Protein AF-A0A150NGN3-F1 (afdb_monomer_lite)

Radius of gyration: 17.29 Å; chains: 1; bounding box: 46×34×40 Å

Secondary structure (DSSP, 8-state):
---SEETTEE-PPP----SS-EEEEEEETTTTT-HHHHS--TTSS--TTGGGSEEEEEEEETTSTTS-SS--SS-EEEEES-SSSS---HHHHHHHHHHHHHHTT-EE-SSTTS--EEHHHHHHHGGG-

Foldseek 3Di:
DPDCDDPPHGDDDDDDPDVWDKDKDKDQPQVVPDVVSVPDDCVPPPNPCVLVRIKMWMWTACCHPPHPVPGDDGDIDIDIPDPDDDDPPVLVVLVVVLVVCVVVVHWDDDDPPPDTHGSVRSVVVSVVD

Organism: Streptococcus mitis (NCBI:txid28037)

Structure (mmCIF, N/CA/C/O backbone):
data_AF-A0A150NGN3-F1
#
_entry.id   AF-A0A150NGN3-F1
#
loop_
_atom_site.group_PDB
_atom_site.id
_atom_site.type_symbol
_atom_site.label_atom_id
_atom_site.label_alt_id
_atom_site.label_comp_id
_atom_site.label_asym_id
_atom_site.label_entity_id
_atom_site.label_seq_id
_atom_site.pdbx_PDB_ins_code
_atom_site.Cartn_x
_atom_site.Cartn_y
_atom_site.Cartn_z
_atom_site.occupancy
_atom_site.B_iso_or_equiv
_atom_site.auth_seq_id
_atom_site.auth_comp_id
_atom_site.auth_asym_id
_atom_site.auth_atom_id
_atom_site.pdbx_PDB_model_num
ATOM 1 N N . MET A 1 1 ? -12.526 -4.392 -7.749 1.00 45.41 1 MET A N 1
ATOM 2 C CA . MET A 1 1 ? -11.584 -5.305 -8.458 1.00 45.41 1 MET A CA 1
ATOM 3 C C . MET A 1 1 ? -11.601 -5.003 -9.957 1.00 45.41 1 MET A C 1
ATOM 5 O O . MET A 1 1 ? -12.691 -4.904 -10.506 1.00 45.41 1 MET A O 1
ATOM 9 N N . TRP A 1 2 ? -10.451 -4.779 -10.606 1.00 51.84 2 TRP A N 1
ATOM 10 C CA . TRP A 1 2 ? -10.431 -4.149 -11.940 1.00 51.84 2 TRP A CA 1
ATOM 11 C C . TRP A 1 2 ? -10.763 -5.089 -13.111 1.00 51.84 2 TRP A C 1
ATOM 13 O O . TRP A 1 2 ? -11.309 -4.604 -14.093 1.00 51.84 2 TRP A O 1
ATOM 23 N N . PHE A 1 3 ? -10.581 -6.412 -13.002 1.00 43.84 3 PHE A N 1
ATOM 24 C CA . PHE A 1 3 ? -11.083 -7.375 -14.000 1.00 43.84 3 PHE A CA 1
ATOM 25 C C . PHE A 1 3 ? -11.361 -8.725 -13.324 1.00 43.84 3 PHE A C 1
ATOM 27 O O . PHE A 1 3 ? -10.525 -9.194 -12.556 1.00 43.84 3 PHE A O 1
ATOM 34 N N . LYS A 1 4 ? -12.514 -9.349 -13.601 1.00 54.94 4 LYS A N 1
ATOM 35 C CA . LYS A 1 4 ? -12.821 -10.726 -13.155 1.00 54.94 4 LYS A CA 1
ATOM 36 C C . LYS A 1 4 ? -12.077 -11.781 -13.983 1.00 54.94 4 LYS A C 1
ATOM 38 O O . LYS A 1 4 ? -11.834 -12.888 -13.518 1.00 54.94 4 LYS A O 1
ATOM 43 N N . GLU A 1 5 ? -11.687 -11.413 -15.201 1.00 66.31 5 GLU A N 1
ATOM 44 C CA . GLU A 1 5 ? -11.087 -12.308 -16.182 1.00 66.31 5 GLU A CA 1
ATOM 45 C C . GLU A 1 5 ? -9.992 -11.591 -16.977 1.00 66.31 5 GLU A C 1
ATOM 47 O O . GLU A 1 5 ? -10.079 -10.389 -17.247 1.00 66.31 5 GLU A O 1
ATOM 52 N N . ARG A 1 6 ? -8.981 -12.345 -17.418 1.00 51.44 6 ARG A N 1
ATOM 53 C CA . ARG A 1 6 ? -7.987 -11.900 -18.403 1.00 51.44 6 ARG A CA 1
ATOM 54 C C . ARG A 1 6 ? -7.979 -12.887 -19.564 1.00 51.44 6 ARG A C 1
ATOM 56 O O . ARG A 1 6 ? -7.619 -14.043 -19.388 1.00 51.44 6 ARG A O 1
ATOM 63 N N . LYS A 1 7 ? -8.347 -12.415 -20.762 1.00 73.44 7 LYS A N 1
ATOM 64 C CA . LYS A 1 7 ? -8.456 -13.240 -21.985 1.00 73.44 7 LYS A CA 1
ATOM 65 C C . LYS A 1 7 ? -9.403 -14.448 -21.829 1.00 73.44 7 LYS A C 1
ATOM 67 O O . LYS A 1 7 ? -9.096 -15.529 -22.315 1.00 73.44 7 LYS A O 1
ATOM 72 N N . GLY A 1 8 ? -10.537 -14.259 -21.148 1.00 69.69 8 GLY A N 1
ATOM 73 C CA . GLY A 1 8 ? -11.545 -15.310 -20.940 1.00 69.69 8 GLY A CA 1
ATOM 74 C C . GLY A 1 8 ? -11.164 -16.365 -19.897 1.00 69.69 8 GLY A C 1
ATOM 75 O O . GLY A 1 8 ? -11.798 -17.412 -19.833 1.00 69.69 8 GLY A O 1
ATOM 76 N N . VAL A 1 9 ? -10.119 -16.111 -19.104 1.00 59.94 9 VAL A N 1
ATOM 77 C CA . VAL A 1 9 ? -9.725 -16.957 -17.975 1.00 59.94 9 VAL A CA 1
ATOM 78 C C . VAL A 1 9 ? -9.975 -16.189 -16.686 1.00 59.94 9 VAL A C 1
ATOM 80 O O . VAL A 1 9 ? -9.487 -15.064 -16.534 1.00 59.94 9 VAL A O 1
ATOM 83 N N . GLU A 1 10 ? -10.727 -16.799 -15.772 1.00 60.19 10 GLU A N 1
ATOM 84 C CA . GLU A 1 10 ? -10.956 -16.279 -14.426 1.00 60.19 10 GLU A CA 1
ATOM 85 C C . GLU A 1 10 ? -9.625 -16.174 -13.677 1.00 60.19 10 GLU A C 1
ATOM 87 O O . GLU A 1 10 ? -8.794 -17.087 -13.697 1.00 60.19 10 GLU A O 1
ATOM 92 N N . VAL A 1 11 ? -9.385 -15.024 -13.051 1.00 54.91 11 VAL A N 1
ATOM 93 C CA . VAL A 1 11 ? -8.135 -14.789 -12.327 1.00 54.91 11 VAL A CA 1
ATOM 94 C C . VAL A 1 11 ? -8.184 -15.571 -11.013 1.00 54.91 11 VAL A C 1
ATOM 96 O O . VAL A 1 11 ? -8.764 -15.118 -10.031 1.00 54.91 11 VAL A O 1
ATOM 99 N N . GLY A 1 12 ? -7.587 -16.765 -10.997 1.00 42.22 12 GLY A N 1
ATOM 100 C CA . GLY A 1 12 ? -7.428 -17.563 -9.784 1.00 42.22 12 GLY A CA 1
ATOM 101 C C . GLY A 1 12 ? -6.402 -16.931 -8.843 1.00 42.22 12 GLY A C 1
ATOM 102 O O . GLY A 1 12 ? -5.244 -16.747 -9.219 1.00 42.22 12 GLY A O 1
ATOM 103 N N . PHE A 1 13 ? -6.809 -16.613 -7.614 1.00 49.72 13 PHE A N 1
ATOM 104 C CA . PHE A 1 13 ? -5.895 -16.165 -6.565 1.00 49.72 13 PHE A CA 1
ATOM 105 C C . PHE A 1 13 ? -5.479 -17.355 -5.700 1.00 49.72 13 PHE A C 1
ATOM 107 O O . PHE A 1 13 ? -6.312 -17.990 -5.060 1.00 49.72 13 PHE A O 1
ATOM 114 N N . SER A 1 14 ? -4.180 -17.631 -5.635 1.00 37.62 14 SER A N 1
ATOM 115 C CA . SER A 1 14 ? -3.594 -18.423 -4.555 1.00 37.62 14 SER A CA 1
ATOM 116 C C . SER A 1 14 ? -3.147 -17.467 -3.451 1.00 37.62 14 SER A C 1
ATOM 118 O O . SER A 1 14 ? -2.255 -16.652 -3.687 1.00 37.62 14 SER A O 1
ATOM 120 N N . TYR A 1 15 ? -3.739 -17.554 -2.259 1.00 44.91 15 TYR A N 1
ATOM 121 C CA . TYR A 1 15 ? -3.248 -16.849 -1.075 1.00 44.91 15 TYR A CA 1
ATOM 122 C C . TYR A 1 15 ? -2.724 -17.871 -0.062 1.00 44.91 15 TYR A C 1
ATOM 124 O O . TYR A 1 15 ? -3.423 -18.808 0.315 1.00 44.91 15 TYR A O 1
ATOM 132 N N . ALA A 1 16 ? -1.474 -17.705 0.364 1.00 36.50 16 ALA A N 1
ATOM 133 C CA . ALA A 1 16 ? -0.959 -18.356 1.559 1.00 36.50 16 ALA A CA 1
ATOM 134 C C . ALA A 1 16 ? -1.145 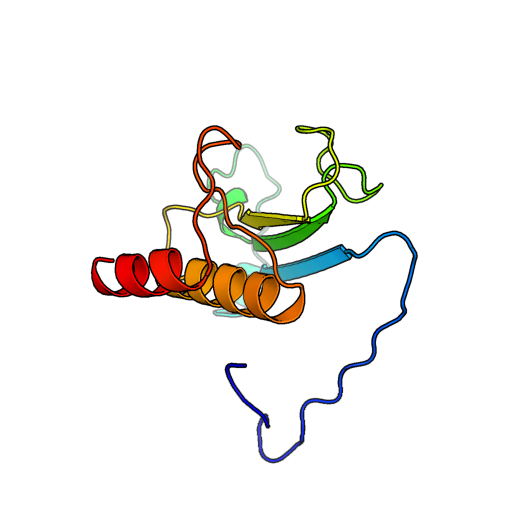-17.360 2.705 1.00 36.50 16 ALA A C 1
ATOM 136 O O . ALA A 1 16 ? -0.554 -16.281 2.685 1.00 36.50 16 ALA A O 1
ATOM 137 N N . PHE A 1 17 ? -2.014 -17.687 3.660 1.00 40.53 17 PHE A N 1
ATOM 138 C CA . PHE A 1 17 ? -2.207 -16.873 4.856 1.00 40.53 17 PHE A CA 1
ATOM 139 C C . PHE A 1 17 ? -1.003 -17.103 5.773 1.00 40.53 17 PHE A C 1
ATOM 141 O O . PHE A 1 17 ? -0.987 -18.031 6.575 1.00 40.53 17 PHE A O 1
ATOM 148 N N . ASN A 1 18 ? 0.055 -16.324 5.568 1.00 49.75 18 ASN A N 1
ATOM 149 C CA . ASN A 1 18 ? 1.137 -16.212 6.533 1.00 49.75 18 ASN A CA 1
ATOM 150 C C . ASN A 1 18 ? 0.752 -15.101 7.519 1.00 49.75 18 ASN A C 1
ATOM 152 O O . ASN A 1 18 ? 0.134 -14.119 7.109 1.00 49.75 18 ASN A O 1
ATOM 156 N N . GLU A 1 19 ? 1.109 -15.233 8.798 1.00 56.03 19 GLU A N 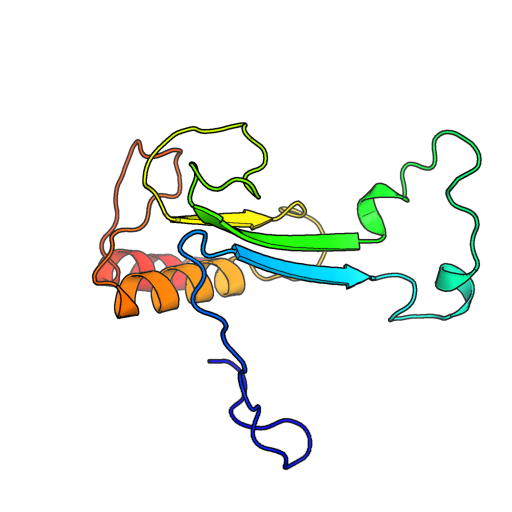1
ATOM 157 C CA . GLU A 1 19 ? 0.808 -14.222 9.834 1.00 56.03 19 GLU A CA 1
ATOM 158 C C . GLU A 1 19 ? 1.382 -12.832 9.479 1.00 56.03 19 GLU A C 1
ATOM 160 O O . GLU A 1 19 ? 0.894 -11.808 9.952 1.00 56.03 19 GLU A O 1
ATOM 165 N N . ASN A 1 20 ? 2.347 -12.796 8.554 1.00 64.19 20 ASN A N 1
ATOM 166 C CA . ASN A 1 20 ? 2.885 -11.597 7.924 1.00 64.19 20 ASN A CA 1
ATOM 167 C C . ASN A 1 20 ? 2.269 -11.413 6.527 1.00 64.19 20 ASN A C 1
ATOM 169 O O . ASN A 1 20 ? 2.775 -11.929 5.528 1.00 64.19 20 ASN A O 1
ATOM 173 N N . PHE A 1 21 ? 1.148 -10.695 6.445 1.00 70.88 21 PHE A N 1
ATOM 174 C CA . PHE A 1 21 ? 0.549 -10.340 5.158 1.00 70.88 21 PHE A CA 1
ATOM 175 C C . PHE A 1 21 ? 1.456 -9.362 4.392 1.00 70.88 21 PHE A C 1
ATOM 177 O O . PHE A 1 21 ? 1.707 -8.242 4.848 1.00 70.88 21 PHE A O 1
ATOM 184 N N . TYR A 1 22 ? 1.916 -9.789 3.213 1.00 77.81 22 TYR A N 1
ATOM 185 C CA . TYR A 1 22 ? 2.747 -8.999 2.307 1.00 77.81 22 TYR A CA 1
ATOM 186 C C . TYR A 1 22 ? 2.324 -9.216 0.853 1.00 77.81 22 TYR A C 1
ATOM 188 O O . TYR A 1 22 ? 2.327 -10.339 0.345 1.00 77.81 22 TYR A O 1
ATOM 196 N N . LEU A 1 23 ? 2.005 -8.125 0.162 1.00 80.88 23 LEU A N 1
ATOM 197 C CA . LEU A 1 23 ? 1.818 -8.091 -1.284 1.00 80.88 23 LEU A CA 1
ATOM 198 C C . LEU A 1 23 ? 2.806 -7.091 -1.882 1.00 80.88 23 LEU A C 1
ATOM 200 O O . LEU A 1 23 ? 2.850 -5.939 -1.459 1.00 80.88 23 LEU A O 1
ATOM 204 N N . SER A 1 24 ? 3.556 -7.513 -2.900 1.00 81.19 24 SER A N 1
ATOM 205 C CA . SER A 1 24 ? 4.450 -6.646 -3.670 1.00 81.19 24 SER A CA 1
ATOM 206 C C . SER A 1 24 ? 4.234 -6.840 -5.157 1.00 81.19 24 SER A C 1
ATOM 208 O O . SER A 1 24 ? 4.306 -7.954 -5.676 1.00 81.19 24 SER A O 1
ATOM 210 N N . LEU A 1 25 ? 3.966 -5.739 -5.846 1.00 76.38 25 LEU A N 1
ATOM 211 C CA . LEU A 1 25 ? 3.834 -5.681 -7.290 1.00 76.38 25 LEU 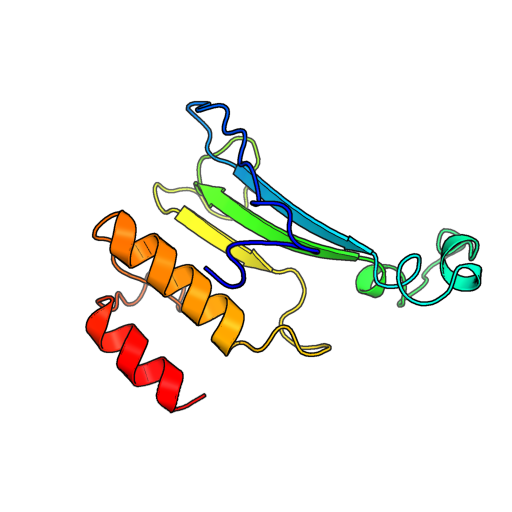A CA 1
ATOM 212 C C . LEU A 1 25 ? 4.994 -4.857 -7.833 1.00 76.38 25 LEU A C 1
ATOM 214 O O . LEU A 1 25 ? 5.191 -3.716 -7.421 1.00 76.38 25 LEU A O 1
ATOM 218 N N . THR A 1 26 ? 5.750 -5.437 -8.762 1.00 74.94 26 THR A N 1
ATOM 219 C CA . THR A 1 26 ? 6.819 -4.742 -9.484 1.00 74.94 26 THR A CA 1
ATOM 220 C C . THR A 1 26 ? 6.440 -4.618 -10.952 1.00 74.94 26 THR A C 1
ATOM 222 O O . THR A 1 26 ? 6.253 -5.632 -11.626 1.00 74.94 26 THR A O 1
ATOM 225 N N . LEU A 1 27 ? 6.375 -3.394 -11.467 1.00 71.38 27 LEU A N 1
ATOM 226 C CA . LEU A 1 27 ? 6.297 -3.128 -12.898 1.00 71.38 27 LEU A CA 1
ATOM 227 C C . LEU A 1 27 ? 7.696 -2.807 -13.425 1.00 71.38 27 LEU A C 1
ATOM 229 O O . LEU A 1 27 ? 8.274 -1.777 -13.081 1.00 71.38 27 LEU A O 1
ATOM 233 N N . ASP A 1 28 ? 8.243 -3.671 -14.279 1.00 71.69 28 ASP A N 1
ATOM 234 C CA . ASP A 1 28 ? 9.476 -3.381 -15.014 1.00 71.69 28 ASP A CA 1
ATOM 235 C C . ASP A 1 28 ? 9.126 -2.602 -16.290 1.00 71.69 28 ASP A C 1
ATOM 237 O O . ASP A 1 28 ? 8.703 -3.173 -17.297 1.00 71.69 28 ASP A O 1
ATOM 241 N N . LYS A 1 29 ? 9.266 -1.274 -16.237 1.00 65.88 29 LYS A N 1
ATOM 242 C CA . LYS A 1 29 ? 8.843 -0.366 -17.317 1.00 65.88 29 LYS A CA 1
ATOM 243 C C . LYS A 1 29 ? 9.666 -0.513 -18.590 1.00 65.88 29 LYS A C 1
ATOM 245 O O . LYS A 1 29 ? 9.228 -0.108 -19.661 1.00 65.88 29 LYS A O 1
ATOM 250 N N . PHE A 1 30 ? 10.872 -1.047 -18.469 1.00 69.50 30 PHE A N 1
ATOM 251 C CA . PHE A 1 30 ? 11.843 -1.070 -19.551 1.00 69.50 30 PHE A CA 1
ATOM 252 C C . PHE A 1 30 ? 11.718 -2.364 -20.345 1.00 69.50 30 PHE A C 1
ATOM 254 O O . PHE A 1 30 ? 11.490 -2.321 -21.549 1.00 69.50 30 PHE A O 1
ATOM 261 N N . SER A 1 31 ? 11.748 -3.511 -19.669 1.00 63.38 31 SER A N 1
ATOM 262 C CA . SER A 1 31 ? 11.564 -4.810 -20.327 1.00 63.38 31 SER A CA 1
ATOM 263 C C . SER A 1 31 ? 10.146 -5.036 -20.864 1.00 63.38 31 SER A C 1
ATOM 265 O O . SER A 1 31 ? 9.982 -5.814 -21.798 1.00 63.38 31 SER A O 1
ATOM 267 N N . SER A 1 32 ? 9.131 -4.352 -20.318 1.00 61.78 32 SER A N 1
ATOM 268 C CA . SER A 1 32 ? 7.733 -4.525 -20.748 1.00 61.78 32 SER A CA 1
ATOM 269 C C . SER A 1 32 ? 7.349 -3.710 -21.988 1.00 61.78 32 SER A C 1
ATOM 271 O O . SER A 1 32 ? 6.384 -4.066 -22.660 1.00 61.78 32 SER A O 1
ATOM 273 N N . ASN A 1 33 ? 8.073 -2.624 -22.287 1.00 59.09 33 ASN A N 1
ATOM 274 C CA . ASN A 1 33 ? 7.727 -1.712 -23.383 1.00 59.09 33 ASN A CA 1
ATOM 275 C C . ASN A 1 33 ? 8.641 -1.864 -24.605 1.00 59.09 33 ASN A C 1
ATOM 277 O O . ASN A 1 33 ? 8.176 -1.641 -25.720 1.00 59.09 33 ASN A O 1
ATOM 281 N N . ASP A 1 34 ? 9.918 -2.222 -24.415 1.00 59.97 34 ASP A N 1
ATOM 282 C CA . ASP A 1 34 ? 10.869 -2.428 -25.512 1.00 59.97 34 ASP A CA 1
ATOM 283 C C . ASP A 1 34 ? 12.094 -3.232 -25.029 1.00 59.97 34 ASP A C 1
ATOM 285 O O . ASP A 1 34 ? 12.847 -2.806 -24.150 1.00 59.97 34 ASP A O 1
ATOM 289 N N . GLU A 1 35 ? 12.305 -4.407 -25.631 1.00 63.78 35 GLU A N 1
ATOM 290 C CA . GLU A 1 35 ? 13.342 -5.382 -25.258 1.00 63.78 35 GLU A CA 1
ATOM 291 C C . GLU A 1 35 ? 14.763 -4.794 -25.239 1.00 63.78 35 GLU A C 1
ATOM 293 O O . GLU A 1 35 ? 15.614 -5.250 -24.468 1.00 63.78 35 GLU A O 1
ATOM 298 N N . ARG A 1 36 ? 15.023 -3.731 -26.013 1.00 61.78 36 ARG A N 1
ATOM 299 C CA . ARG A 1 36 ? 16.323 -3.041 -26.034 1.00 61.78 36 ARG A CA 1
ATOM 300 C C . ARG A 1 36 ? 16.662 -2.424 -24.678 1.00 61.78 36 ARG A C 1
ATOM 302 O O . ARG A 1 36 ? 17.826 -2.433 -24.282 1.00 61.78 36 ARG A O 1
ATOM 309 N N . TRP A 1 37 ? 15.661 -1.956 -23.931 1.00 61.06 37 TRP A N 1
ATOM 310 C CA . TRP A 1 37 ? 15.851 -1.437 -22.572 1.00 61.06 37 TRP A CA 1
ATOM 311 C C . TRP A 1 37 ? 16.029 -2.551 -21.536 1.00 61.06 37 TRP A C 1
ATOM 313 O O . TRP A 1 37 ? 16.595 -2.315 -20.469 1.00 61.06 37 TRP A O 1
ATOM 323 N N . GLY A 1 38 ? 15.590 -3.776 -21.836 1.00 59.94 38 GLY A N 1
ATOM 324 C CA . GLY A 1 38 ? 15.881 -4.956 -21.018 1.00 59.94 38 GLY A CA 1
ATOM 325 C C . GLY A 1 38 ? 17.374 -5.303 -20.991 1.00 59.94 38 GLY A C 1
ATOM 326 O O . GLY A 1 38 ? 17.873 -5.750 -19.958 1.00 59.94 38 GLY A O 1
ATOM 327 N N . MET A 1 39 ? 18.078 -5.025 -22.096 1.00 63.00 39 MET A N 1
ATOM 328 C CA . MET A 1 39 ? 19.495 -5.348 -22.320 1.00 63.00 39 MET A CA 1
ATOM 329 C C . MET A 1 39 ? 20.459 -4.188 -22.033 1.00 63.00 39 MET A C 1
ATOM 331 O O . MET A 1 39 ? 21.674 -4.381 -22.055 1.00 63.00 39 MET A O 1
ATOM 335 N N . ALA A 1 40 ? 19.943 -2.987 -21.772 1.00 60.28 40 ALA A N 1
ATOM 336 C CA . ALA A 1 40 ? 20.764 -1.835 -21.421 1.00 60.28 40 ALA A CA 1
ATOM 337 C C . ALA A 1 40 ? 21.395 -2.017 -20.024 1.00 60.28 40 ALA A C 1
ATOM 339 O O . ALA A 1 40 ? 20.706 -2.296 -19.036 1.00 60.28 40 ALA A O 1
ATOM 340 N N . ASP A 1 41 ? 22.723 -1.877 -19.945 1.00 57.22 41 ASP A N 1
ATOM 341 C CA . ASP A 1 41 ? 23.482 -2.031 -18.703 1.00 57.22 41 ASP A CA 1
ATOM 342 C C . ASP A 1 41 ? 23.487 -0.732 -17.886 1.00 57.22 41 ASP A C 1
ATOM 344 O O . ASP A 1 41 ? 24.434 0.051 -17.902 1.00 57.22 41 ASP A O 1
ATOM 348 N N . PHE A 1 42 ? 22.412 -0.516 -17.128 1.00 60.00 42 PHE A N 1
ATOM 349 C CA . PHE A 1 42 ? 22.288 0.617 -16.198 1.00 60.00 42 PHE A CA 1
ATOM 350 C C . PHE A 1 42 ? 23.211 0.502 -14.967 1.00 60.00 42 PHE A C 1
ATOM 352 O O . PHE A 1 42 ? 23.109 1.310 -14.044 1.00 60.00 42 PHE A O 1
ATOM 359 N N . ARG A 1 43 ? 24.072 -0.529 -14.883 1.00 53.50 43 ARG A N 1
ATOM 360 C CA . ARG A 1 43 ? 24.980 -0.737 -13.740 1.00 53.50 43 ARG A CA 1
ATOM 361 C C . ARG A 1 43 ? 26.264 0.084 -13.851 1.00 53.50 43 ARG A C 1
ATOM 363 O O . ARG A 1 43 ? 26.979 0.208 -12.856 1.00 53.50 43 ARG A O 1
ATOM 370 N N . ILE A 1 44 ? 26.560 0.675 -15.009 1.00 47.41 44 ILE A N 1
ATOM 371 C CA . ILE A 1 44 ? 27.773 1.475 -15.194 1.00 47.41 44 ILE A CA 1
ATOM 372 C C . ILE A 1 44 ? 27.518 2.916 -14.730 1.00 47.41 44 ILE A C 1
ATOM 374 O O . ILE A 1 44 ? 27.125 3.775 -15.504 1.00 47.41 44 ILE A O 1
ATOM 378 N N . GLY A 1 45 ? 27.771 3.161 -13.439 1.00 52.75 45 GLY A N 1
ATOM 379 C CA . GLY A 1 45 ? 28.099 4.476 -12.875 1.00 52.75 45 GLY A CA 1
ATOM 380 C C . GLY A 1 45 ? 27.024 5.565 -12.976 1.00 52.75 45 GLY A C 1
ATOM 381 O O . GLY A 1 45 ? 26.951 6.284 -13.963 1.00 52.75 45 GLY A O 1
ATOM 382 N N . LYS A 1 46 ? 26.297 5.803 -11.872 1.00 55.06 46 LYS A N 1
ATOM 383 C CA . LYS A 1 46 ? 25.419 6.981 -11.687 1.00 55.06 46 LYS A CA 1
ATOM 384 C C . LYS A 1 46 ? 24.331 7.137 -12.759 1.00 55.06 46 LYS A C 1
ATOM 386 O O . LYS A 1 46 ? 24.005 8.254 -13.154 1.00 55.06 46 LYS A O 1
ATOM 391 N N . ASP A 1 47 ? 23.717 6.043 -13.191 1.00 58.25 47 ASP A N 1
ATOM 392 C CA . ASP A 1 47 ? 22.584 6.178 -14.095 1.00 58.25 47 ASP A CA 1
ATOM 393 C C . ASP A 1 47 ? 21.342 6.656 -13.324 1.00 58.25 47 ASP A C 1
ATOM 395 O O . ASP A 1 47 ? 20.691 5.895 -12.600 1.00 58.25 47 ASP A O 1
ATOM 399 N N . SER A 1 48 ? 21.026 7.948 -13.454 1.00 59.16 48 SER A N 1
ATOM 400 C CA . SER A 1 48 ? 19.850 8.588 -12.852 1.00 59.16 48 SER A CA 1
ATOM 401 C C . SER A 1 48 ? 18.536 7.945 -13.295 1.00 59.16 48 SER A C 1
ATOM 403 O O . SER A 1 48 ? 17.503 8.195 -12.681 1.00 59.16 48 SER A O 1
ATOM 405 N N . TRP A 1 49 ? 18.568 7.126 -14.353 1.00 59.16 49 TRP A N 1
ATOM 406 C CA . TRP A 1 49 ? 17.398 6.469 -14.915 1.00 59.16 49 TRP A CA 1
ATOM 407 C C . TRP A 1 49 ? 17.114 5.082 -14.329 1.00 59.16 49 TRP A C 1
ATOM 409 O O . TRP A 1 49 ? 16.006 4.571 -14.492 1.00 59.16 49 TRP A O 1
ATOM 419 N N . ALA A 1 50 ? 18.056 4.487 -13.587 1.00 62.22 50 ALA A N 1
ATOM 420 C CA . ALA A 1 50 ? 17.869 3.173 -12.965 1.00 62.22 50 ALA A CA 1
ATOM 421 C C . ALA A 1 50 ? 16.714 3.155 -11.944 1.00 62.22 50 ALA A C 1
ATOM 423 O O . ALA A 1 50 ? 16.007 2.153 -11.824 1.00 62.22 50 ALA A O 1
ATOM 424 N N . THR A 1 51 ? 16.472 4.272 -11.251 1.00 59.25 51 THR A N 1
ATOM 425 C CA . THR A 1 51 ? 15.333 4.447 -10.332 1.00 59.25 51 THR A CA 1
ATOM 426 C C . THR A 1 51 ? 13.989 4.440 -11.054 1.00 59.25 51 THR A C 1
ATOM 428 O O . THR A 1 51 ? 12.994 4.030 -10.465 1.00 59.25 51 THR A O 1
ATOM 431 N N . PHE A 1 52 ? 13.957 4.809 -12.339 1.00 62.56 52 PHE A N 1
ATOM 432 C CA . PHE A 1 52 ? 12.759 4.736 -13.172 1.00 62.56 52 PHE A CA 1
ATOM 433 C C . PHE A 1 52 ? 12.582 3.372 -13.841 1.00 62.56 52 PHE A C 1
ATOM 435 O O . PHE A 1 52 ? 11.597 3.189 -14.538 1.00 62.56 52 PHE A O 1
ATOM 442 N N . LYS A 1 53 ? 13.482 2.395 -13.674 1.00 68.44 53 LYS A N 1
ATOM 443 C CA . LYS A 1 53 ? 13.322 1.089 -14.337 1.00 68.44 53 LYS A CA 1
ATOM 444 C C . LYS A 1 53 ? 12.156 0.282 -13.760 1.00 68.44 53 LYS A C 1
ATOM 446 O O . LYS A 1 53 ? 11.450 -0.402 -14.500 1.00 68.44 53 LYS A O 1
ATOM 451 N N . ARG A 1 54 ? 11.974 0.340 -12.438 1.00 70.00 54 ARG A N 1
ATOM 452 C CA . ARG A 1 54 ? 10.997 -0.473 -11.705 1.00 70.00 54 ARG A CA 1
ATOM 453 C C . ARG A 1 54 ? 10.088 0.390 -10.856 1.00 70.00 54 ARG A C 1
ATOM 455 O O . ARG A 1 54 ? 10.574 1.194 -10.067 1.00 70.00 54 ARG A O 1
ATOM 462 N N . GLU A 1 55 ? 8.790 0.163 -10.970 1.00 72.12 55 GLU A N 1
ATOM 463 C CA . GLU A 1 55 ? 7.803 0.724 -10.050 1.00 72.12 55 GLU A CA 1
ATOM 464 C C . GLU A 1 55 ? 7.352 -0.359 -9.093 1.00 72.12 55 GLU A C 1
ATOM 466 O O . GLU A 1 55 ? 6.975 -1.445 -9.529 1.00 72.12 55 GLU A O 1
ATOM 471 N N . ASN A 1 56 ? 7.398 -0.059 -7.799 1.00 77.19 56 ASN A N 1
ATOM 472 C CA . ASN A 1 56 ? 6.999 -1.001 -6.768 1.00 77.19 56 ASN A CA 1
ATOM 473 C C . ASN A 1 56 ? 5.771 -0.456 -6.047 1.00 77.19 56 ASN A C 1
ATOM 475 O O . ASN A 1 56 ? 5.785 0.694 -5.600 1.00 77.19 56 ASN A O 1
ATOM 479 N N . LEU A 1 57 ? 4.756 -1.303 -5.905 1.00 81.06 57 LEU A N 1
ATOM 480 C CA . LEU A 1 57 ? 3.606 -1.096 -5.037 1.00 81.06 57 LEU A CA 1
ATOM 481 C C . LEU A 1 57 ? 3.594 -2.210 -3.994 1.00 81.06 57 LEU A C 1
ATOM 483 O O . LEU A 1 57 ? 3.487 -3.383 -4.349 1.00 81.06 57 LEU A O 1
ATOM 487 N N . ASN A 1 58 ? 3.697 -1.840 -2.723 1.00 83.06 58 ASN A N 1
ATOM 488 C CA . ASN A 1 58 ? 3.678 -2.776 -1.607 1.00 83.06 58 ASN A CA 1
ATOM 489 C C . ASN A 1 58 ? 2.445 -2.538 -0.738 1.00 83.06 58 ASN A C 1
ATOM 491 O O . ASN A 1 58 ? 2.067 -1.391 -0.508 1.00 83.06 58 ASN A O 1
ATOM 495 N N . LEU A 1 59 ? 1.854 -3.616 -0.237 1.00 87.31 59 LEU A N 1
ATOM 496 C CA . LEU A 1 59 ? 0.807 -3.611 0.773 1.00 87.31 59 LEU A CA 1
ATOM 497 C C . LEU A 1 59 ? 1.247 -4.535 1.913 1.00 87.31 59 LEU A C 1
ATOM 499 O O . LEU A 1 59 ? 1.367 -5.744 1.707 1.00 87.31 59 LEU A O 1
ATOM 503 N N . ASN A 1 60 ? 1.546 -3.966 3.081 1.00 86.88 60 ASN A N 1
ATOM 504 C CA . ASN A 1 60 ? 2.105 -4.705 4.214 1.00 86.88 60 ASN A CA 1
ATOM 505 C C . ASN A 1 60 ? 1.838 -4.029 5.561 1.00 86.88 60 ASN A C 1
ATOM 507 O O . ASN A 1 60 ? 1.538 -2.837 5.627 1.00 86.88 60 ASN A O 1
ATOM 511 N N . PHE A 1 61 ? 1.931 -4.796 6.647 1.00 87.69 61 PHE A N 1
ATOM 512 C CA . PHE A 1 61 ? 1.877 -4.222 7.991 1.00 87.69 61 PHE A CA 1
ATOM 513 C C . PHE A 1 61 ? 3.171 -3.472 8.315 1.00 87.69 61 PHE A C 1
ATOM 515 O O . PHE A 1 61 ? 4.262 -3.906 7.941 1.00 87.69 61 PHE A O 1
ATOM 522 N N . GLU A 1 62 ? 3.065 -2.373 9.057 1.00 88.19 62 GLU A N 1
ATOM 523 C CA . GLU A 1 62 ? 4.213 -1.602 9.565 1.00 88.19 62 GLU A CA 1
ATOM 524 C C . GLU A 1 62 ? 5.226 -2.473 10.314 1.00 88.19 62 GLU A C 1
ATOM 526 O O . GLU A 1 62 ? 6.428 -2.369 10.070 1.00 88.19 62 GLU A O 1
ATOM 531 N N . ASN A 1 63 ? 4.730 -3.385 11.151 1.00 85.69 63 ASN A N 1
ATOM 532 C CA . ASN A 1 63 ? 5.537 -4.323 11.930 1.00 85.69 63 ASN A CA 1
ATOM 533 C C . ASN A 1 63 ? 5.904 -5.627 11.188 1.00 85.69 63 ASN A C 1
ATOM 535 O O . ASN A 1 63 ? 6.507 -6.511 11.795 1.00 85.69 63 ASN A O 1
ATOM 539 N N . SER A 1 64 ? 5.561 -5.778 9.902 1.00 82.25 64 SER A N 1
ATOM 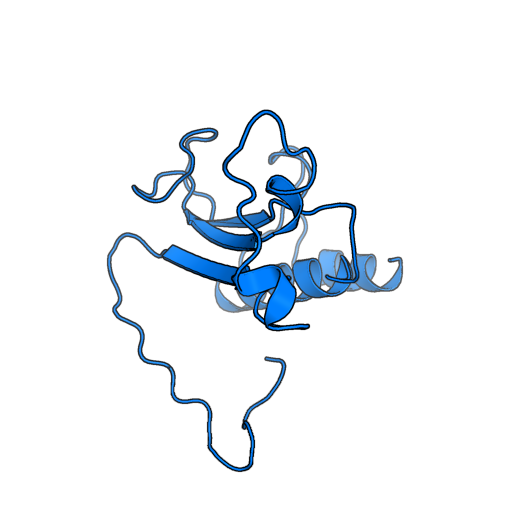540 C CA . SER A 1 64 ? 5.928 -6.982 9.135 1.00 82.25 64 SER A CA 1
ATOM 541 C C . SER A 1 64 ? 7.442 -7.083 8.913 1.00 82.25 64 SER A C 1
ATOM 543 O O . SER A 1 64 ? 8.139 -6.071 8.843 1.00 82.25 64 SER A O 1
ATOM 545 N N . TYR A 1 65 ? 7.965 -8.304 8.761 1.00 79.94 65 TYR A N 1
ATOM 546 C CA . TYR A 1 65 ? 9.375 -8.522 8.408 1.00 79.94 65 TYR A CA 1
ATOM 547 C C . TYR A 1 65 ? 9.732 -7.866 7.063 1.00 79.94 65 TYR A C 1
ATOM 549 O O . TYR A 1 65 ? 10.835 -7.362 6.871 1.00 79.94 65 TYR A O 1
ATOM 557 N N . GLU A 1 66 ? 8.769 -7.851 6.147 1.00 78.50 66 GLU A N 1
ATOM 558 C CA . GLU A 1 66 ? 8.852 -7.302 4.799 1.00 78.50 66 GLU A CA 1
ATOM 559 C C . GLU A 1 66 ? 8.637 -5.777 4.752 1.00 78.50 66 GLU A C 1
ATOM 561 O O . GLU A 1 66 ? 8.647 -5.172 3.675 1.00 78.50 66 GLU A O 1
ATOM 566 N N . SER A 1 67 ? 8.410 -5.149 5.909 1.00 78.38 67 SER A N 1
ATOM 567 C CA . SER A 1 67 ? 8.399 -3.699 6.083 1.00 78.38 67 SER A CA 1
ATOM 568 C C . SER A 1 67 ? 9.753 -3.102 5.699 1.00 78.38 67 SER A C 1
ATOM 570 O O . SER A 1 67 ? 10.810 -3.690 5.920 1.00 78.38 67 SER A O 1
ATOM 572 N N . ASP A 1 68 ? 9.743 -1.877 5.173 1.00 76.81 68 ASP A N 1
ATOM 573 C CA . ASP A 1 68 ? 10.971 -1.107 4.956 1.00 76.81 68 ASP A CA 1
ATOM 574 C C . ASP A 1 68 ? 11.596 -0.587 6.267 1.00 76.81 68 ASP A C 1
ATOM 576 O O . ASP A 1 68 ? 12.625 0.092 6.237 1.00 76.81 68 ASP A O 1
ATOM 580 N N . GLY A 1 69 ? 10.974 -0.892 7.413 1.00 79.81 69 GLY A N 1
ATOM 581 C CA . GLY A 1 69 ? 11.456 -0.580 8.755 1.00 79.81 69 GLY A CA 1
ATOM 582 C C . GLY A 1 69 ? 11.404 0.904 9.115 1.00 79.81 69 GLY A C 1
ATOM 583 O O . GLY A 1 69 ? 11.896 1.281 10.179 1.00 79.81 69 GLY A O 1
ATOM 584 N N . ARG A 1 70 ? 10.834 1.751 8.246 1.00 77.00 70 ARG A N 1
ATOM 585 C CA . ARG A 1 70 ? 10.765 3.206 8.459 1.00 77.00 70 ARG A CA 1
ATOM 586 C C . ARG A 1 70 ? 9.737 3.596 9.509 1.00 77.00 70 ARG A C 1
ATOM 588 O O . ARG A 1 70 ? 9.933 4.582 10.209 1.00 77.00 70 ARG A O 1
ATOM 595 N N . GLU A 1 71 ? 8.683 2.804 9.634 1.00 78.44 71 GLU A N 1
ATOM 596 C CA . GLU A 1 71 ? 7.627 2.987 10.623 1.00 78.44 71 GLU A CA 1
ATOM 597 C C . GLU A 1 71 ? 7.412 1.677 11.371 1.00 78.44 71 GLU A C 1
ATOM 599 O O . GLU A 1 71 ? 7.568 0.590 10.812 1.00 78.44 71 GLU A O 1
ATOM 604 N N . LYS A 1 72 ? 7.061 1.802 12.648 1.00 79.06 72 LYS A N 1
ATOM 605 C CA . LYS A 1 72 ? 6.651 0.696 13.507 1.00 79.06 72 LYS A CA 1
ATOM 606 C C . LYS A 1 72 ? 5.238 0.977 13.989 1.00 79.06 72 LYS A C 1
ATOM 608 O O . LYS A 1 72 ? 4.950 2.102 14.399 1.00 79.06 72 LYS A O 1
ATOM 613 N N . GLY A 1 73 ? 4.395 -0.041 13.965 1.00 83.44 73 GLY A N 1
ATOM 614 C CA . GLY A 1 73 ? 3.001 0.051 14.366 1.00 83.44 73 GLY A CA 1
ATOM 615 C C . GLY A 1 73 ? 2.147 -1.054 13.757 1.00 83.44 73 GLY A C 1
ATOM 616 O O . GLY A 1 73 ? 2.643 -1.983 13.117 1.00 83.44 73 GLY A O 1
ATOM 617 N N . ASP A 1 74 ? 0.846 -0.953 13.991 1.00 85.12 74 ASP A N 1
ATOM 618 C CA . ASP A 1 74 ? -0.100 -2.033 13.699 1.00 85.12 74 ASP A CA 1
ATOM 619 C C . ASP A 1 74 ? -1.002 -1.709 12.500 1.00 85.12 74 ASP A C 1
ATOM 621 O O . ASP A 1 74 ? -2.006 -2.378 12.258 1.00 85.12 74 ASP A O 1
ATOM 625 N N . CYS A 1 75 ? -0.648 -0.678 11.725 1.00 89.38 75 CYS A N 1
ATOM 626 C CA . CYS A 1 75 ? -1.413 -0.290 10.547 1.00 89.38 75 CYS A CA 1
ATOM 627 C C . CYS A 1 75 ? -0.964 -1.067 9.306 1.00 89.38 75 CYS A C 1
ATOM 629 O O . CYS A 1 75 ? 0.216 -1.381 9.111 1.00 89.38 75 CYS A O 1
ATOM 631 N N . LEU A 1 76 ? -1.933 -1.341 8.436 1.00 89.88 76 LEU A N 1
ATOM 632 C CA . LEU A 1 76 ? -1.705 -1.833 7.086 1.00 89.88 76 LEU A CA 1
ATOM 633 C C . LEU A 1 76 ? -1.404 -0.643 6.164 1.00 89.88 76 LEU A C 1
ATOM 635 O O . LEU A 1 76 ? -2.173 0.316 6.126 1.00 89.88 76 LEU A O 1
ATOM 639 N N . ARG A 1 77 ? -0.308 -0.703 5.403 1.00 88.56 77 ARG A N 1
ATOM 640 C CA . ARG A 1 77 ? 0.170 0.405 4.563 1.00 88.56 77 ARG A CA 1
ATOM 641 C C . ARG A 1 77 ? 0.186 0.043 3.095 1.00 88.56 77 ARG A C 1
ATOM 643 O O . ARG A 1 77 ? 0.631 -1.041 2.739 1.00 88.56 77 ARG A O 1
ATOM 650 N N . ILE A 1 78 ? -0.200 0.997 2.250 1.00 87.12 78 ILE A N 1
ATOM 651 C CA . ILE A 1 78 ? 0.065 0.971 0.809 1.00 87.12 78 ILE A CA 1
ATOM 652 C C . ILE A 1 78 ? 1.241 1.907 0.531 1.00 87.12 78 ILE A C 1
ATOM 654 O O . ILE A 1 78 ? 1.159 3.107 0.783 1.00 87.12 78 ILE A O 1
ATOM 658 N N . ILE A 1 79 ? 2.332 1.370 -0.009 1.00 83.12 79 ILE A N 1
ATOM 659 C CA . ILE A 1 79 ? 3.574 2.105 -0.263 1.00 83.12 79 ILE A CA 1
ATOM 660 C C . ILE A 1 79 ? 3.887 2.046 -1.754 1.00 83.12 79 ILE A C 1
ATOM 662 O O . ILE A 1 79 ? 3.979 0.965 -2.331 1.00 83.12 79 ILE A O 1
ATOM 666 N N . THR A 1 80 ? 4.115 3.206 -2.368 1.00 78.81 80 THR A N 1
ATOM 667 C CA . THR A 1 80 ? 4.623 3.317 -3.742 1.00 78.81 80 THR A CA 1
ATOM 668 C C . THR A 1 80 ? 5.931 4.099 -3.772 1.00 78.81 80 THR A C 1
ATOM 670 O O . THR A 1 80 ? 6.082 5.107 -3.079 1.00 78.81 80 THR A O 1
ATOM 673 N N . THR A 1 81 ? 6.884 3.656 -4.593 1.00 72.44 81 THR A N 1
ATOM 674 C CA . THR A 1 81 ? 8.130 4.402 -4.850 1.00 72.44 81 THR A CA 1
ATOM 675 C C . THR A 1 81 ? 7.960 5.520 -5.881 1.00 72.44 81 THR A C 1
ATOM 677 O O . THR A 1 81 ? 8.895 6.283 -6.105 1.00 72.44 81 THR A O 1
ATOM 680 N N . HIS A 1 82 ? 6.789 5.630 -6.510 1.00 68.62 82 HIS A N 1
ATOM 681 C CA . HIS A 1 82 ? 6.534 6.542 -7.621 1.00 68.62 82 HIS A CA 1
ATOM 682 C C . HIS A 1 82 ? 5.278 7.376 -7.339 1.00 68.62 82 HIS A C 1
ATOM 684 O O . HIS A 1 82 ? 4.159 6.922 -7.564 1.00 68.62 82 HIS A O 1
ATOM 690 N N . LYS A 1 83 ? 5.466 8.599 -6.823 1.00 61.19 83 LYS A N 1
ATOM 691 C CA . LYS A 1 83 ? 4.373 9.560 -6.570 1.00 61.19 83 LYS A CA 1
ATOM 692 C C . LYS A 1 83 ? 4.082 10.481 -7.766 1.00 61.19 83 LYS A C 1
ATOM 694 O O . LYS A 1 83 ? 2.962 10.978 -7.867 1.00 61.19 83 LYS A O 1
ATOM 699 N N . ASP A 1 84 ? 5.060 10.666 -8.663 1.00 53.81 84 ASP A N 1
ATOM 700 C CA . ASP A 1 84 ? 5.077 11.810 -9.591 1.00 53.81 84 ASP A CA 1
ATOM 701 C C . ASP A 1 84 ? 5.308 11.478 -11.080 1.00 53.81 84 ASP A C 1
ATOM 703 O O . ASP A 1 84 ? 5.317 12.391 -11.902 1.00 53.81 84 ASP A O 1
ATOM 707 N N . ILE A 1 85 ? 5.505 10.214 -11.484 1.00 50.38 85 ILE A N 1
ATOM 708 C CA . ILE A 1 85 ? 5.856 9.890 -12.881 1.00 50.38 85 ILE A CA 1
ATOM 709 C C . ILE A 1 85 ? 4.978 8.754 -13.411 1.00 50.38 85 ILE A C 1
ATOM 711 O O . ILE A 1 85 ? 5.116 7.618 -12.983 1.00 50.38 85 ILE A O 1
ATOM 715 N N . LEU A 1 86 ? 4.131 9.111 -14.386 1.00 49.34 86 LEU A N 1
ATOM 716 C CA . LEU A 1 86 ? 3.305 8.261 -15.257 1.00 49.34 86 LEU A CA 1
ATOM 717 C C . LEU A 1 86 ? 2.188 7.457 -14.565 1.00 49.34 86 LEU A C 1
ATOM 719 O O . LEU A 1 86 ? 2.360 6.306 -14.197 1.00 49.34 86 LEU A O 1
ATOM 723 N N . THR A 1 87 ? 0.993 8.055 -14.514 1.00 49.69 87 THR A N 1
ATOM 724 C CA . THR A 1 87 ? -0.309 7.374 -14.710 1.00 49.69 87 THR A CA 1
ATOM 725 C C . THR A 1 87 ? -0.670 6.143 -13.866 1.00 49.69 87 THR A C 1
ATOM 727 O O . THR A 1 87 ? -1.709 5.536 -14.123 1.00 49.69 87 THR A O 1
ATOM 730 N N . ALA A 1 88 ? 0.054 5.818 -12.795 1.00 54.22 88 ALA A N 1
ATOM 731 C CA . ALA A 1 88 ? -0.606 5.288 -11.611 1.00 54.22 88 ALA A CA 1
ATOM 732 C C . ALA A 1 88 ? -1.442 6.446 -11.061 1.00 54.22 88 ALA A C 1
ATOM 734 O O . ALA A 1 88 ? -0.971 7.248 -10.257 1.00 54.22 88 ALA A O 1
ATOM 735 N N . ASP A 1 89 ? -2.643 6.617 -11.624 1.00 63.53 89 ASP A N 1
ATOM 736 C CA . ASP A 1 89 ? -3.589 7.642 -11.207 1.00 63.53 89 ASP A CA 1
ATOM 737 C C . ASP A 1 89 ? -3.655 7.589 -9.678 1.00 63.53 89 ASP A C 1
ATOM 739 O O . ASP A 1 89 ? -3.880 6.511 -9.118 1.00 63.53 89 ASP A O 1
ATOM 743 N N . LYS A 1 90 ? -3.416 8.710 -8.984 1.00 73.56 90 LYS A N 1
ATOM 744 C CA . LYS A 1 90 ? -3.572 8.754 -7.523 1.00 73.56 90 LYS A CA 1
ATOM 745 C C . LYS A 1 90 ? -4.936 8.166 -7.155 1.00 73.56 90 LYS A C 1
ATOM 747 O O . LYS A 1 90 ? -5.017 7.374 -6.224 1.00 73.56 90 LYS A O 1
ATOM 752 N N . ARG A 1 91 ? -5.969 8.373 -7.982 1.00 77.69 91 ARG A N 1
ATOM 753 C CA . ARG A 1 91 ? -7.271 7.711 -7.834 1.00 77.69 91 ARG A CA 1
ATOM 754 C C . ARG A 1 91 ? -7.185 6.187 -7.764 1.00 77.69 91 ARG A C 1
ATOM 756 O O . ARG A 1 91 ? -7.901 5.608 -6.964 1.00 77.69 91 ARG A O 1
ATOM 763 N N . ALA A 1 92 ? -6.338 5.514 -8.541 1.00 78.31 92 ALA A N 1
ATOM 764 C CA . ALA A 1 92 ? -6.190 4.058 -8.489 1.00 78.31 92 ALA A CA 1
ATOM 765 C C . ALA A 1 92 ? -5.634 3.577 -7.136 1.00 78.31 92 ALA A C 1
ATOM 767 O O . ALA A 1 92 ? -6.138 2.596 -6.587 1.00 78.31 92 ALA A O 1
ATOM 768 N N . LEU A 1 93 ? -4.656 4.294 -6.568 1.00 80.94 93 LEU A N 1
ATOM 769 C CA . LEU A 1 93 ? -4.141 4.012 -5.221 1.00 80.94 93 LEU A CA 1
ATOM 770 C C . LEU A 1 93 ? -5.211 4.256 -4.153 1.00 80.94 93 LEU A C 1
ATOM 772 O O . LEU A 1 93 ? -5.403 3.419 -3.275 1.00 80.94 93 LEU A O 1
ATOM 776 N N . TYR A 1 94 ? -5.959 5.354 -4.267 1.00 84.75 94 TYR A N 1
ATOM 777 C CA . TYR A 1 94 ? -7.052 5.661 -3.344 1.00 84.75 94 TYR A CA 1
ATOM 778 C C . TYR A 1 94 ? -8.196 4.649 -3.453 1.00 84.75 94 TYR A C 1
ATOM 780 O O . TYR A 1 94 ? -8.728 4.219 -2.436 1.00 84.75 94 TYR A O 1
ATOM 788 N N . ILE A 1 95 ? -8.562 4.219 -4.665 1.00 86.69 95 ILE A N 1
ATOM 789 C CA . ILE A 1 95 ? -9.547 3.150 -4.871 1.00 86.69 95 ILE A CA 1
ATOM 790 C C . ILE A 1 95 ? -9.060 1.881 -4.172 1.00 86.69 95 ILE A C 1
ATOM 792 O O . ILE A 1 95 ? -9.833 1.268 -3.448 1.00 86.69 95 ILE A O 1
ATOM 796 N N . MET A 1 96 ? -7.787 1.503 -4.331 1.00 86.88 96 MET A N 1
ATOM 797 C CA . MET A 1 96 ? -7.230 0.337 -3.640 1.00 86.88 96 MET A CA 1
ATOM 798 C C . MET A 1 96 ? -7.317 0.476 -2.115 1.00 86.88 96 MET A C 1
ATOM 800 O O . MET A 1 96 ? -7.801 -0.445 -1.461 1.00 86.88 96 MET A O 1
ATOM 804 N N . ALA A 1 97 ? -6.912 1.622 -1.560 1.00 89.56 97 ALA A N 1
ATOM 805 C CA . ALA A 1 97 ? -7.007 1.896 -0.126 1.00 89.56 97 ALA A CA 1
ATOM 806 C C . ALA A 1 97 ? -8.452 1.781 0.383 1.00 89.56 97 ALA A C 1
ATOM 808 O O . ALA A 1 97 ? -8.707 1.136 1.396 1.00 89.56 97 ALA A O 1
ATOM 809 N N . ILE A 1 98 ? -9.409 2.341 -0.361 1.00 91.88 98 ILE A N 1
ATOM 810 C CA . ILE A 1 98 ? -10.838 2.287 -0.044 1.00 91.88 98 ILE A CA 1
ATOM 811 C C . ILE A 1 98 ? -11.385 0.865 -0.102 1.00 91.88 98 ILE A C 1
ATOM 813 O O . ILE A 1 98 ? -12.143 0.482 0.787 1.00 91.88 98 ILE A O 1
ATOM 817 N N . GLU A 1 99 ? -11.040 0.086 -1.125 1.00 92.00 99 GLU A N 1
ATOM 818 C CA . GLU A 1 99 ? -11.504 -1.297 -1.263 1.00 92.00 99 GLU A CA 1
ATOM 819 C C . GLU A 1 99 ? -10.967 -2.164 -0.119 1.00 92.00 99 GLU A C 1
ATOM 821 O O . GLU A 1 99 ? -11.736 -2.901 0.494 1.00 92.00 99 GLU A O 1
ATOM 826 N N . VAL A 1 100 ? -9.682 -2.023 0.227 1.00 90.25 100 VAL A N 1
ATOM 827 C CA . VAL A 1 100 ? -9.073 -2.737 1.359 1.00 90.25 100 VAL A CA 1
ATOM 828 C C . VAL A 1 100 ? -9.739 -2.331 2.674 1.00 90.25 100 VAL A C 1
ATOM 830 O O . VAL A 1 100 ? -10.238 -3.199 3.386 1.00 90.25 100 VAL A O 1
ATOM 833 N N . ALA A 1 101 ? -9.822 -1.028 2.966 1.00 92.44 101 ALA A N 1
ATOM 834 C CA . ALA A 1 101 ? -10.441 -0.518 4.189 1.00 92.44 101 ALA A CA 1
ATOM 835 C C . ALA A 1 101 ? -11.918 -0.927 4.312 1.00 92.44 101 ALA A C 1
ATOM 837 O O . ALA A 1 101 ? -12.366 -1.260 5.402 1.00 92.44 101 ALA A O 1
ATOM 838 N N . SER A 1 102 ? -12.664 -0.978 3.202 1.00 92.25 102 SER A N 1
ATOM 839 C CA . SER A 1 102 ? -14.068 -1.422 3.200 1.00 92.25 102 SER A CA 1
ATOM 840 C C . SER A 1 102 ? -14.227 -2.885 3.617 1.00 92.25 102 SER A C 1
ATOM 842 O O . SER A 1 102 ? -15.217 -3.227 4.254 1.00 92.25 102 SER A O 1
ATOM 844 N N . VAL A 1 103 ? -13.286 -3.757 3.238 1.00 92.31 103 VAL A N 1
ATOM 845 C CA . VAL A 1 103 ? -13.349 -5.196 3.550 1.00 92.31 103 VAL A CA 1
ATOM 846 C C . VAL A 1 103 ? -13.005 -5.473 5.013 1.00 92.31 103 VAL A C 1
ATOM 848 O O . VAL A 1 103 ? -13.547 -6.411 5.592 1.00 92.31 103 VAL A O 1
ATOM 851 N N . ILE A 1 104 ? -12.125 -4.665 5.606 1.00 87.50 104 ILE A N 1
ATOM 852 C CA . ILE A 1 104 ? -11.653 -4.847 6.989 1.00 87.50 104 ILE A CA 1
ATOM 853 C C . ILE A 1 104 ? -12.326 -3.906 7.998 1.00 87.50 104 ILE A C 1
ATOM 855 O O . ILE A 1 104 ? -11.886 -3.848 9.140 1.00 87.50 104 ILE A O 1
ATOM 859 N N . ASP A 1 105 ? -13.351 -3.159 7.575 1.00 90.81 105 ASP A N 1
ATOM 860 C CA . ASP A 1 105 ? -14.020 -2.112 8.368 1.00 90.81 105 ASP A CA 1
ATOM 861 C C . ASP A 1 105 ? -13.035 -1.093 8.981 1.00 90.81 105 ASP A C 1
ATOM 863 O O . ASP A 1 105 ? -13.119 -0.691 10.140 1.00 90.81 105 ASP A O 1
ATOM 867 N N . GLY A 1 106 ? -12.031 -0.713 8.187 1.00 91.94 106 GLY A N 1
ATOM 868 C CA . GLY A 1 106 ? -10.933 0.155 8.596 1.00 91.94 106 GLY A CA 1
ATOM 869 C C . GLY A 1 106 ? -11.174 1.639 8.317 1.00 91.94 106 GLY A C 1
ATOM 870 O O . GLY A 1 106 ? -12.042 2.038 7.535 1.00 91.94 106 GLY A O 1
ATOM 871 N N . GLN A 1 107 ? -10.325 2.469 8.920 1.00 94.38 107 GLN A N 1
ATOM 872 C CA . GLN A 1 107 ? -10.181 3.887 8.589 1.00 94.38 107 GLN A CA 1
ATOM 873 C C . GLN A 1 107 ? -8.917 4.110 7.754 1.00 94.38 107 GLN A C 1
ATOM 875 O O . GLN A 1 107 ? -7.999 3.291 7.763 1.00 94.38 107 GLN A O 1
ATOM 880 N N . ILE A 1 108 ? -8.875 5.218 7.018 1.00 94.94 108 ILE A N 1
ATOM 881 C CA . ILE A 1 108 ? -7.776 5.553 6.108 1.00 94.94 108 ILE A CA 1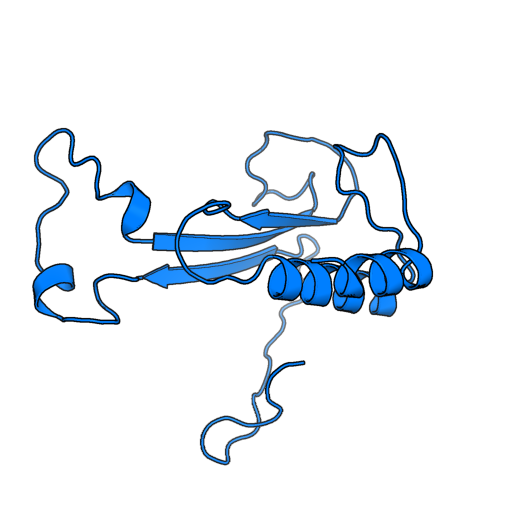
ATOM 882 C C . ILE A 1 108 ? -7.096 6.823 6.605 1.00 94.94 108 ILE A C 1
ATOM 884 O O . ILE A 1 108 ? -7.769 7.814 6.875 1.00 94.94 108 ILE A O 1
ATOM 888 N N . SER A 1 109 ? -5.771 6.789 6.681 1.00 92.75 109 SER A N 1
ATOM 889 C CA . SER A 1 109 ? -4.924 7.948 6.952 1.00 92.75 109 SER A CA 1
ATOM 890 C C . SER A 1 109 ? -4.011 8.196 5.755 1.00 92.75 109 SER A C 1
ATOM 892 O O . SER A 1 109 ? -3.433 7.259 5.204 1.00 92.75 109 SER A O 1
ATOM 894 N N . GLU A 1 110 ? -3.832 9.464 5.397 1.00 89.19 110 GLU A N 1
ATOM 895 C CA . GLU A 1 110 ? -2.945 9.908 4.309 1.00 89.19 110 GLU A CA 1
ATOM 896 C C . GLU A 1 110 ? -1.800 10.805 4.809 1.00 89.19 110 GLU A C 1
ATOM 898 O O . GLU A 1 110 ? -0.855 11.072 4.066 1.00 89.19 110 GLU A O 1
ATOM 903 N N . ASP A 1 111 ? -1.873 11.241 6.067 1.00 89.69 111 ASP A N 1
ATOM 904 C CA . ASP A 1 111 ? -1.034 12.252 6.714 1.00 89.69 111 ASP A CA 1
ATOM 905 C C . ASP A 1 111 ? -0.290 11.681 7.931 1.00 89.69 111 ASP A C 1
ATOM 907 O O . ASP A 1 111 ? -0.270 12.268 9.004 1.00 89.69 111 ASP A O 1
ATOM 911 N N . ASP A 1 112 ? 0.320 1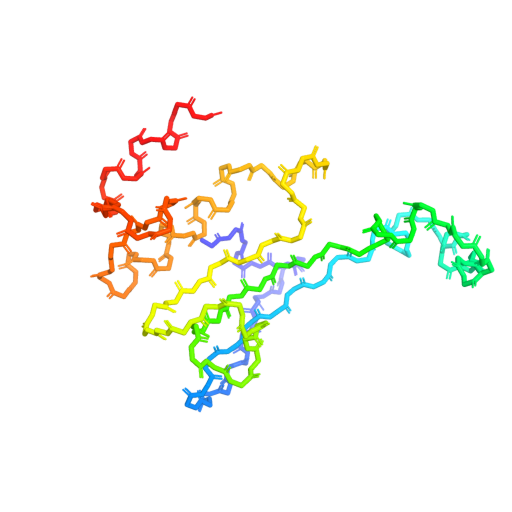0.505 7.762 1.00 87.88 112 ASP A N 1
ATOM 912 C CA . ASP A 1 112 ? 1.118 9.846 8.811 1.00 87.88 112 ASP A CA 1
ATOM 913 C C . ASP A 1 112 ? 0.368 9.671 10.151 1.00 87.88 112 ASP A C 1
ATOM 915 O O . ASP A 1 112 ? 0.913 9.832 11.241 1.00 87.88 112 ASP A O 1
ATOM 919 N N . LYS A 1 113 ? -0.915 9.295 10.058 1.00 91.12 113 LYS A N 1
ATOM 920 C CA . LYS A 1 113 ? -1.818 8.969 11.176 1.00 91.12 113 LYS A CA 1
ATOM 921 C C . LYS A 1 113 ? -2.244 10.188 11.995 1.00 91.12 113 LYS A C 1
ATOM 923 O O . LYS A 1 113 ? -2.841 10.002 13.060 1.00 91.12 113 LYS A O 1
ATOM 928 N N . GLU A 1 114 ? -1.991 11.406 11.506 1.00 94.00 114 GLU A N 1
ATOM 929 C CA . GLU A 1 114 ? -2.501 12.639 12.113 1.00 94.00 114 GLU A CA 1
ATOM 930 C C . GLU A 1 114 ? -4.031 12.704 12.030 1.00 94.00 114 GLU A C 1
ATOM 932 O O . GLU A 1 114 ? -4.687 13.069 13.012 1.00 94.00 114 GLU A O 1
ATOM 937 N N . THR A 1 115 ? -4.618 12.295 10.900 1.00 94.75 115 THR A N 1
ATOM 938 C CA . THR A 1 115 ? -6.070 12.231 10.723 1.00 94.75 115 THR A CA 1
ATOM 939 C C . THR A 1 115 ? -6.543 10.907 10.127 1.00 94.75 115 THR A C 1
ATOM 941 O O . THR A 1 115 ? -5.850 10.217 9.385 1.00 94.75 115 THR A O 1
ATOM 944 N N . TRP A 1 116 ? -7.778 10.534 10.475 1.00 95.25 116 TRP A N 1
ATOM 945 C CA . TRP A 1 116 ? -8.398 9.283 10.051 1.00 95.25 116 TRP A CA 1
ATOM 946 C C . TRP A 1 116 ? -9.748 9.556 9.400 1.00 95.25 116 TRP A C 1
ATOM 948 O O . TRP A 1 116 ? -10.653 10.138 10.003 1.00 95.25 116 TRP A O 1
ATOM 958 N N . LEU A 1 117 ? -9.895 9.110 8.158 1.00 94.81 117 LEU A N 1
ATOM 959 C CA . LEU A 1 117 ? -11.113 9.228 7.374 1.00 94.81 117 LEU A CA 1
ATOM 960 C C . LEU A 1 117 ? -11.858 7.896 7.341 1.00 94.81 117 LEU A C 1
ATOM 962 O O . LEU A 1 117 ? -11.273 6.824 7.186 1.00 94.81 117 LEU A O 1
ATOM 966 N N . SER A 1 118 ? -13.184 7.967 7.450 1.00 94.56 118 SER A N 1
ATOM 967 C CA . SER A 1 118 ? -14.036 6.823 7.139 1.00 94.56 118 SER A CA 1
ATOM 968 C C . SER A 1 118 ? -14.005 6.532 5.639 1.00 94.56 118 SER A C 1
ATOM 970 O O . SER A 1 118 ? -13.859 7.441 4.818 1.00 94.56 118 SER A O 1
ATOM 972 N N . VAL A 1 119 ? -14.259 5.275 5.274 1.00 92.94 119 VAL A N 1
ATOM 973 C CA . VAL A 1 119 ? -14.424 4.836 3.878 1.00 92.94 119 VAL A CA 1
ATOM 974 C C . VAL A 1 119 ? -15.394 5.735 3.100 1.00 92.94 119 VAL A C 1
ATOM 976 O O . VAL A 1 119 ? -15.151 6.058 1.937 1.00 92.94 119 VAL A O 1
ATOM 979 N N . GLU A 1 120 ? -16.501 6.156 3.720 1.00 91.69 120 GLU A N 1
ATOM 980 C CA . GLU A 1 120 ? -17.484 7.029 3.072 1.00 91.69 120 GLU A CA 1
ATOM 981 C C . GLU A 1 120 ? -16.910 8.418 2.760 1.00 91.69 120 GLU A C 1
ATOM 983 O O . GLU A 1 120 ? -17.091 8.924 1.649 1.00 91.69 120 GLU A O 1
ATOM 988 N N . ASN A 1 121 ? -16.183 9.016 3.706 1.00 90.25 121 ASN A N 1
ATOM 989 C CA . ASN A 1 121 ? -15.549 10.316 3.508 1.00 90.25 121 ASN A CA 1
ATOM 990 C C . ASN A 1 121 ? -14.434 10.230 2.455 1.00 90.25 121 ASN A C 1
ATOM 992 O O . ASN A 1 121 ? -14.388 11.062 1.548 1.00 90.25 121 ASN A O 1
ATOM 996 N N . SER A 1 122 ? -13.618 9.172 2.475 1.00 87.56 122 SER A N 1
ATOM 997 C CA . SER A 1 122 ? -12.583 8.937 1.458 1.00 87.56 122 SER A CA 1
ATOM 998 C C . SER A 1 122 ? -13.170 8.787 0.046 1.00 87.56 122 SER A C 1
ATOM 1000 O O . SER A 1 122 ? -12.631 9.341 -0.914 1.00 87.56 122 SER A O 1
ATOM 1002 N N . LYS A 1 123 ? -14.329 8.123 -0.107 1.00 87.12 123 LYS A N 1
ATOM 1003 C CA . LYS A 1 123 ? -15.036 8.010 -1.404 1.00 87.12 123 LYS A CA 1
ATOM 1004 C C . LYS A 1 123 ? -15.485 9.365 -1.960 1.00 87.12 123 LYS A C 1
ATOM 1006 O O . LYS A 1 123 ? -15.573 9.522 -3.179 1.00 87.12 123 LYS A O 1
ATOM 1011 N N . ARG A 1 124 ? -15.787 10.341 -1.096 1.00 86.31 124 ARG A N 1
ATOM 1012 C CA . ARG A 1 124 ? -16.144 11.708 -1.517 1.00 86.31 124 ARG A CA 1
ATOM 1013 C C . ARG A 1 124 ? -14.911 12.466 -2.017 1.00 86.31 124 ARG A C 1
ATOM 1015 O O . ARG A 1 124 ? -15.005 13.104 -3.061 1.00 86.31 124 ARG A O 1
ATOM 1022 N N . ASN A 1 125 ? -13.767 12.304 -1.352 1.00 79.44 125 ASN A N 1
ATOM 1023 C CA . ASN A 1 125 ? -12.502 12.946 -1.727 1.00 79.44 125 ASN A CA 1
ATOM 1024 C C . ASN A 1 125 ? -11.932 12.421 -3.058 1.00 79.44 125 ASN A C 1
ATOM 1026 O O . ASN A 1 125 ? -11.359 13.188 -3.824 1.00 79.44 125 ASN A O 1
ATOM 1030 N N . ILE A 1 126 ? -12.148 11.148 -3.414 1.00 73.88 126 ILE A N 1
ATOM 1031 C CA . ILE A 1 126 ? -11.748 10.626 -4.739 1.00 73.88 126 ILE A CA 1
ATOM 1032 C C . ILE A 1 126 ? -12.346 11.432 -5.899 1.00 73.88 126 ILE A C 1
ATOM 1034 O O . ILE A 1 126 ? -11.710 11.551 -6.940 1.00 73.88 126 ILE A O 1
ATOM 1038 N N . LYS A 1 127 ? -13.553 11.991 -5.739 1.00 60.19 127 LYS A N 1
ATOM 1039 C CA . LYS A 1 127 ? -14.217 12.761 -6.804 1.00 60.19 127 LYS A CA 1
ATOM 1040 C C . LYS A 1 127 ? -13.555 14.115 -7.078 1.00 60.19 127 LYS A C 1
ATOM 1042 O O . LYS A 1 127 ? -13.899 14.745 -8.074 1.00 60.19 127 LYS A O 1
ATOM 1047 N N . THR A 1 128 ? -12.675 14.575 -6.189 1.00 57.47 128 THR A N 1
ATOM 1048 C CA . THR A 1 128 ? -11.984 15.868 -6.302 1.00 57.47 128 THR A CA 1
ATOM 1049 C C . THR A 1 128 ? -10.556 15.769 -6.841 1.00 57.47 128 THR A C 1
ATOM 1051 O O . THR A 1 128 ? -10.006 16.792 -7.243 1.00 57.47 128 THR A O 1
ATOM 1054 N N . TYR A 1 129 ? -9.976 14.566 -6.886 1.00 54.69 129 TYR A N 1
ATOM 1055 C CA . TYR A 1 129 ? -8.781 14.258 -7.686 1.00 54.69 129 TYR A CA 1
ATOM 1056 C C . TYR A 1 129 ? -9.212 13.926 -9.102 1.00 54.69 129 TYR A C 1
ATOM 1058 O O . TYR A 1 129 ? -8.435 14.097 -10.067 1.00 54.69 129 TYR A O 1
#

pLDDT: mean 72.52, std 15.7, range [36.5, 95.25]

Sequence (129 aa):
MWFKERKGVEVGFSYAFNENFYLSLTLDKFSSNDERWGMADFRIGKDSWATFKRENLNLNFENSYESDGREKGDCLRIITTHKDILTADKRALYIMAIEVASVIDGQISEDDKETWLSVENSKRNIKTY